Protein AF-A0A5K0VU49-F1 (afdb_monomer_lite)

Structure (mmCIF, N/CA/C/O backbone):
data_AF-A0A5K0VU49-F1
#
_entry.id   AF-A0A5K0VU49-F1
#
loop_
_atom_site.group_PDB
_atom_site.id
_atom_site.type_symbol
_atom_site.label_atom_id
_atom_site.label_alt_id
_atom_site.label_comp_id
_atom_site.label_asym_id
_atom_site.label_entity_id
_atom_site.label_seq_id
_atom_site.pdbx_PDB_ins_code
_atom_site.Cartn_x
_atom_site.Cartn_y
_atom_site.Cartn_z
_atom_site.occupancy
_atom_site.B_iso_or_equiv
_atom_site.auth_seq_id
_atom_site.auth_comp_id
_atom_site.auth_asym_id
_atom_site.auth_atom_id
_atom_site.pdbx_PDB_model_num
ATOM 1 N N . LEU A 1 1 ? 10.914 0.642 -5.212 1.00 86.69 1 LEU A N 1
ATOM 2 C CA . LEU A 1 1 ? 10.583 2.073 -5.429 1.00 86.69 1 LEU A CA 1
ATOM 3 C C . LEU A 1 1 ? 11.825 2.931 -5.626 1.00 86.69 1 LEU A C 1
ATOM 5 O O . LEU A 1 1 ? 11.780 3.834 -6.443 1.00 86.69 1 LEU A O 1
ATOM 9 N N . LEU A 1 2 ? 12.920 2.655 -4.918 1.00 93.50 2 LEU A N 1
ATOM 10 C CA . LEU A 1 2 ? 14.134 3.474 -4.963 1.00 93.50 2 LEU A CA 1
ATOM 11 C C . LEU A 1 2 ? 15.184 2.939 -5.942 1.00 93.50 2 LEU A C 1
ATOM 13 O O . LEU A 1 2 ? 16.372 3.076 -5.676 1.00 93.50 2 LEU A O 1
ATOM 17 N N . GLU A 1 3 ? 14.757 2.302 -7.041 1.00 95.50 3 GLU A N 1
ATOM 18 C CA . GLU A 1 3 ? 15.752 1.938 -8.049 1.00 95.50 3 GLU A CA 1
ATOM 19 C C . GLU A 1 3 ? 16.237 3.185 -8.789 1.00 95.50 3 GLU A C 1
ATOM 21 O O . GLU A 1 3 ? 15.426 4.048 -9.154 1.00 95.50 3 GLU A O 1
ATOM 26 N N . VAL A 1 4 ? 17.550 3.280 -8.980 1.00 96.00 4 VAL A N 1
ATOM 27 C CA . VAL A 1 4 ? 18.230 4.423 -9.592 1.00 96.00 4 VAL A CA 1
ATOM 28 C C . VAL A 1 4 ? 17.819 4.546 -11.050 1.00 96.00 4 VAL A C 1
ATOM 30 O O . VAL A 1 4 ? 17.419 5.627 -11.480 1.00 96.00 4 VAL A O 1
ATOM 33 N N . ASP A 1 5 ? 17.844 3.436 -11.787 1.00 96.19 5 ASP A N 1
ATOM 34 C CA . ASP A 1 5 ? 17.329 3.403 -13.149 1.00 96.19 5 ASP A CA 1
ATOM 35 C C . ASP A 1 5 ? 15.784 3.458 -13.136 1.00 96.19 5 ASP A C 1
ATOM 37 O O . ASP A 1 5 ? 15.120 2.572 -12.587 1.00 96.19 5 ASP A O 1
ATOM 41 N N . PRO A 1 6 ? 15.169 4.493 -13.740 1.00 93.00 6 PRO A N 1
ATOM 42 C CA . PRO A 1 6 ? 13.721 4.653 -13.731 1.00 93.00 6 PRO A CA 1
ATOM 43 C C . PRO A 1 6 ? 12.995 3.576 -14.543 1.00 93.00 6 PRO A C 1
ATOM 45 O O . PRO A 1 6 ? 11.828 3.306 -14.267 1.00 93.00 6 PRO A O 1
ATOM 48 N N . SER A 1 7 ? 13.652 2.952 -15.526 1.00 94.88 7 SER A N 1
ATOM 49 C CA . SER A 1 7 ? 13.013 1.945 -16.378 1.00 94.88 7 SER A CA 1
ATOM 50 C C . SER A 1 7 ? 12.831 0.599 -15.664 1.00 94.88 7 SER A C 1
ATOM 52 O O . SER A 1 7 ? 11.812 -0.073 -15.853 1.00 94.88 7 SER A O 1
ATOM 54 N N . SER A 1 8 ? 13.752 0.248 -14.765 1.00 94.12 8 SER A N 1
ATOM 55 C CA . SER A 1 8 ? 13.678 -0.937 -13.899 1.00 94.12 8 SER A CA 1
ATOM 56 C C . SER A 1 8 ? 12.938 -0.702 -12.576 1.00 94.12 8 SER A C 1
ATOM 58 O O . SER A 1 8 ? 12.571 -1.657 -11.886 1.00 94.12 8 SER A O 1
ATOM 60 N N . ARG A 1 9 ? 12.660 0.555 -12.214 1.00 96.50 9 ARG A N 1
ATOM 61 C CA . ARG A 1 9 ? 11.947 0.910 -10.9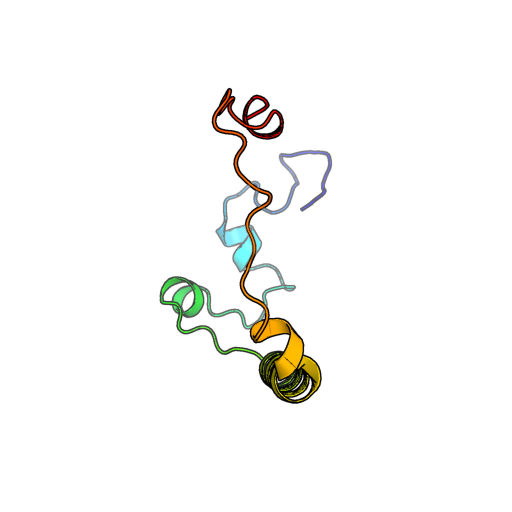82 1.00 96.50 9 ARG A CA 1
ATOM 62 C C . ARG A 1 9 ? 10.528 0.332 -10.947 1.00 96.50 9 ARG A C 1
ATOM 64 O O . ARG A 1 9 ? 9.746 0.497 -11.877 1.00 96.50 9 ARG A O 1
ATOM 71 N N . LEU A 1 10 ? 10.151 -0.266 -9.813 1.00 96.25 10 LEU A N 1
ATOM 72 C CA . LEU A 1 10 ? 8.765 -0.682 -9.554 1.00 96.25 10 LEU A CA 1
ATOM 73 C C . LEU A 1 10 ? 7.794 0.488 -9.799 1.00 96.25 10 LEU A C 1
ATOM 75 O O . LEU A 1 10 ? 7.985 1.562 -9.230 1.00 96.25 10 LEU A O 1
ATOM 79 N N . GLY A 1 11 ? 6.766 0.267 -10.619 1.00 95.44 11 GLY A N 1
ATOM 80 C CA . GLY A 1 11 ? 5.864 1.319 -11.095 1.00 95.44 11 GLY A CA 1
ATOM 81 C C . GLY A 1 11 ? 6.154 1.810 -12.516 1.00 95.44 11 GLY A C 1
ATOM 82 O O . GLY A 1 11 ? 5.285 2.443 -13.108 1.00 95.44 11 GLY A O 1
ATOM 83 N N . SER A 1 12 ? 7.304 1.471 -13.115 1.00 95.12 12 SER A N 1
ATOM 84 C CA . SER A 1 12 ? 7.654 1.891 -14.486 1.00 95.12 12 SER A CA 1
ATOM 85 C C . SER A 1 12 ? 6.683 1.374 -15.555 1.00 95.12 12 SER A C 1
ATOM 87 O O . SER A 1 12 ? 6.552 1.966 -16.622 1.00 95.12 12 SER A O 1
ATOM 89 N N . ARG A 1 13 ? 5.955 0.293 -15.251 1.00 93.06 13 ARG A N 1
ATOM 90 C CA . ARG A 1 13 ? 4.926 -0.319 -16.110 1.00 93.06 13 ARG A CA 1
ATOM 91 C C . ARG A 1 13 ? 3.499 0.059 -15.689 1.00 93.06 13 ARG A C 1
ATOM 93 O O . ARG A 1 13 ? 2.554 -0.626 -16.064 1.00 93.06 13 ARG A O 1
ATOM 100 N N . GLY A 1 14 ? 3.350 1.119 -14.895 1.00 94.75 14 GLY A N 1
ATOM 101 C CA . GLY A 1 14 ? 2.074 1.599 -14.372 1.00 94.75 14 GLY A CA 1
ATOM 102 C C . GLY A 1 14 ? 1.773 1.135 -12.946 1.00 94.75 14 GLY A C 1
ATOM 103 O O . GLY A 1 14 ? 2.485 0.311 -12.358 1.00 94.75 14 GLY A O 1
ATOM 104 N N . ALA A 1 15 ? 0.689 1.683 -12.390 1.00 94.44 15 ALA A N 1
ATOM 105 C CA . ALA A 1 15 ? 0.295 1.488 -10.995 1.00 94.44 15 ALA A CA 1
ATOM 106 C C . ALA A 1 15 ? -0.010 0.022 -10.652 1.00 94.44 15 ALA A C 1
ATOM 108 O O . ALA A 1 15 ? 0.265 -0.406 -9.533 1.00 94.44 15 ALA A O 1
ATOM 109 N N . ASP A 1 16 ? -0.497 -0.766 -11.612 1.00 94.94 16 ASP A N 1
ATOM 110 C CA . ASP A 1 16 ? -0.828 -2.177 -11.387 1.00 94.94 16 ASP A CA 1
ATOM 111 C C . ASP A 1 16 ? 0.390 -2.997 -10.952 1.00 94.94 16 ASP A C 1
ATOM 113 O O . ASP A 1 16 ? 0.266 -3.862 -10.090 1.00 94.94 16 ASP A O 1
ATOM 117 N N . SER A 1 17 ? 1.587 -2.655 -11.445 1.00 94.50 17 SER A N 1
ATOM 118 C CA . SER A 1 17 ? 2.83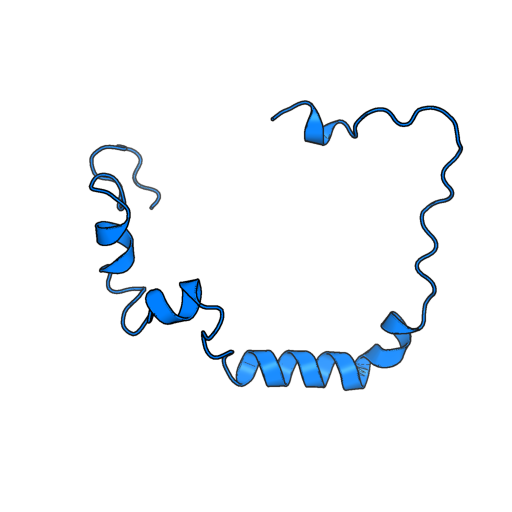3 -3.307 -11.016 1.00 94.50 17 SER A CA 1
ATOM 119 C C . SER A 1 17 ? 3.161 -3.072 -9.538 1.00 94.50 17 SER A C 1
ATOM 121 O O . SER A 1 17 ? 3.760 -3.929 -8.892 1.00 94.50 17 SER A O 1
ATOM 123 N N . VAL A 1 18 ? 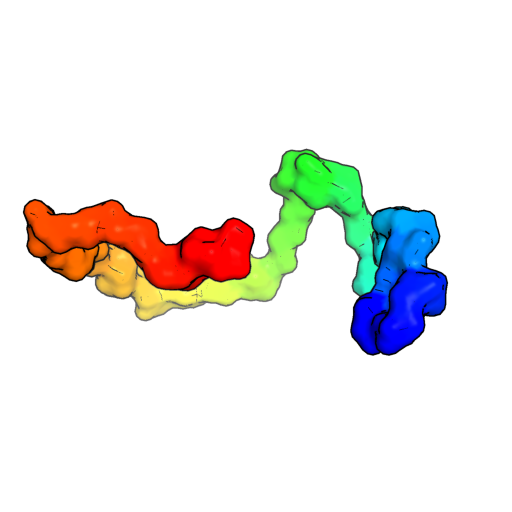2.751 -1.925 -8.987 1.00 95.94 18 VAL A N 1
ATOM 124 C CA . VAL A 1 18 ? 2.885 -1.620 -7.558 1.00 95.94 18 VAL A CA 1
ATOM 125 C C . VAL A 1 18 ? 1.813 -2.369 -6.777 1.00 95.94 18 VAL A C 1
ATOM 127 O O . VAL A 1 18 ? 2.130 -3.034 -5.795 1.00 95.94 18 VAL A O 1
ATOM 130 N N . LYS A 1 19 ? 0.561 -2.313 -7.248 1.00 95.12 19 LYS A N 1
ATOM 131 C CA . LYS A 1 19 ? -0.592 -2.946 -6.596 1.00 95.12 19 LYS A CA 1
ATOM 132 C C . LYS A 1 19 ? -0.446 -4.460 -6.452 1.00 95.12 19 LYS A C 1
ATOM 134 O O . LYS A 1 19 ? -0.888 -5.014 -5.453 1.00 95.12 19 LYS A O 1
ATOM 139 N N . SER A 1 20 ? 0.187 -5.117 -7.425 1.00 94.69 20 SER A N 1
ATOM 140 C CA . SER A 1 20 ? 0.417 -6.566 -7.425 1.00 94.69 20 SER A CA 1
ATOM 141 C C . SER A 1 20 ? 1.681 -7.005 -6.673 1.00 94.69 20 SER A C 1
ATOM 143 O O . SER A 1 20 ? 2.015 -8.189 -6.680 1.00 94.69 20 SER A O 1
ATOM 145 N N . HIS A 1 21 ? 2.450 -6.0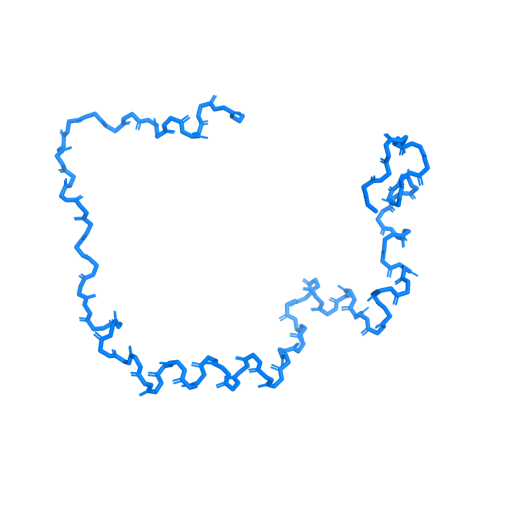81 -6.091 1.00 96.50 21 HIS A N 1
ATOM 146 C CA . HIS A 1 21 ? 3.689 -6.419 -5.393 1.00 96.50 21 HIS A CA 1
ATOM 147 C C . HIS A 1 21 ? 3.395 -7.135 -4.064 1.00 96.50 21 HIS A C 1
ATOM 149 O O . HIS A 1 21 ? 2.468 -6.762 -3.351 1.00 96.50 21 HIS A O 1
ATOM 155 N N . GLN A 1 22 ? 4.226 -8.112 -3.677 1.00 96.31 22 GLN A N 1
ATOM 156 C CA . GLN A 1 22 ? 3.987 -8.968 -2.499 1.00 96.31 22 GLN A CA 1
ATOM 157 C C . GLN A 1 22 ? 3.807 -8.199 -1.183 1.00 96.31 22 GLN A C 1
ATOM 159 O O . GLN A 1 22 ? 3.100 -8.659 -0.292 1.00 96.31 22 GLN A O 1
ATOM 164 N N . TRP A 1 23 ? 4.412 -7.017 -1.069 1.00 95.75 23 TRP A N 1
ATOM 165 C CA . TRP A 1 23 ? 4.222 -6.135 0.086 1.00 95.75 23 TRP A CA 1
ATOM 166 C C . TRP A 1 23 ? 2.755 -5.718 0.287 1.00 95.75 23 TRP A C 1
ATOM 168 O O . TRP A 1 23 ? 2.317 -5.568 1.419 1.00 95.75 23 TRP A O 1
ATOM 178 N N . PHE A 1 24 ? 1.988 -5.590 -0.799 1.00 94.19 24 PHE A N 1
ATOM 179 C CA . PHE A 1 24 ? 0.566 -5.239 -0.784 1.00 94.19 24 PHE A CA 1
ATOM 180 C C . PHE A 1 24 ? -0.353 -6.470 -0.857 1.00 94.19 24 PHE A C 1
ATOM 182 O O . PHE A 1 24 ? -1.518 -6.361 -1.239 1.00 94.19 24 PHE A O 1
ATOM 189 N N . THR A 1 25 ? 0.146 -7.662 -0.517 1.00 93.81 25 THR A N 1
ATOM 190 C CA . THR A 1 25 ? -0.696 -8.867 -0.480 1.00 93.81 25 THR A CA 1
ATOM 191 C C . THR A 1 25 ? -1.845 -8.671 0.511 1.00 93.81 25 THR A C 1
ATOM 193 O O . THR A 1 25 ? -1.613 -8.331 1.668 1.00 93.81 25 THR A O 1
ATOM 196 N N . GLY A 1 26 ? -3.079 -8.906 0.056 1.00 91.00 26 GLY A N 1
ATOM 197 C CA . GLY A 1 26 ? -4.292 -8.735 0.864 1.00 91.00 26 GLY A CA 1
ATOM 198 C C . GLY A 1 26 ? -4.834 -7.303 0.916 1.00 91.00 26 GLY A C 1
ATOM 199 O O . GLY A 1 26 ? -5.792 -7.052 1.640 1.00 91.00 26 GLY A O 1
ATOM 200 N N . VAL A 1 27 ? -4.246 -6.363 0.167 1.00 91.69 27 VAL A N 1
ATOM 201 C CA . VAL A 1 27 ? -4.779 -5.002 0.045 1.00 91.69 27 VAL A CA 1
ATOM 202 C C . VAL A 1 27 ? -5.930 -4.971 -0.962 1.00 91.69 27 VAL A C 1
ATOM 204 O O . VAL A 1 27 ? -5.734 -5.184 -2.158 1.00 91.69 27 VAL A O 1
ATOM 207 N N . GLU A 1 28 ? -7.123 -4.630 -0.478 1.00 92.62 28 GLU A N 1
ATOM 208 C CA . GLU A 1 28 ? -8.327 -4.420 -1.289 1.00 92.62 28 GLU A CA 1
ATOM 209 C C . GLU A 1 28 ? -8.380 -2.972 -1.807 1.00 92.62 28 GLU A C 1
ATOM 211 O O . GLU A 1 28 ? -8.968 -2.074 -1.199 1.00 92.62 28 GLU A O 1
ATOM 216 N N . TRP A 1 29 ? -7.725 -2.719 -2.943 1.00 92.31 29 TRP A N 1
ATOM 217 C CA . TRP A 1 29 ? -7.581 -1.377 -3.531 1.00 92.31 29 TRP A CA 1
ATOM 218 C C . TRP A 1 29 ? -8.913 -0.678 -3.847 1.00 92.31 29 TRP A C 1
ATOM 220 O O . TRP A 1 29 ? -9.007 0.551 -3.762 1.00 92.31 29 TRP A O 1
ATOM 230 N N . ASP A 1 30 ? -9.951 -1.445 -4.180 1.00 92.88 30 ASP A N 1
ATOM 231 C CA . ASP A 1 30 ? -11.288 -0.905 -4.436 1.00 92.88 30 ASP A CA 1
ATOM 232 C C . ASP A 1 30 ? -11.935 -0.374 -3.152 1.00 92.88 30 ASP A C 1
ATOM 234 O O . ASP A 1 30 ? -12.564 0.683 -3.172 1.00 92.88 30 ASP A O 1
ATOM 238 N N . GLU A 1 31 ? -11.735 -1.049 -2.019 1.00 92.75 31 GLU A N 1
ATOM 239 C CA . GLU A 1 31 ? -12.256 -0.601 -0.724 1.00 92.75 31 GLU A CA 1
ATOM 240 C C . GLU A 1 31 ? -11.517 0.641 -0.220 1.00 92.75 31 GLU A C 1
ATOM 242 O O . GLU A 1 31 ? -12.139 1.534 0.355 1.00 92.75 31 GLU A O 1
ATOM 247 N N . ILE A 1 32 ? -10.217 0.765 -0.516 1.00 91.00 32 ILE A N 1
ATOM 248 C CA . ILE A 1 32 ? -9.464 2.009 -0.285 1.00 91.00 32 ILE A CA 1
ATOM 249 C C . ILE A 1 32 ? -10.082 3.156 -1.086 1.00 91.00 32 ILE A C 1
ATOM 251 O O . ILE A 1 32 ? -10.333 4.226 -0.536 1.00 91.00 32 ILE A O 1
ATOM 255 N N . THR A 1 33 ? -10.374 2.928 -2.368 1.00 91.62 33 THR A N 1
ATOM 256 C CA . THR A 1 33 ? -10.950 3.956 -3.249 1.00 91.62 33 THR A CA 1
ATOM 257 C C . THR A 1 33 ? -12.342 4.394 -2.784 1.00 91.62 33 THR A C 1
ATOM 259 O O . THR A 1 33 ? -12.703 5.560 -2.918 1.00 91.62 33 THR A O 1
ATOM 262 N N . LYS A 1 34 ? -13.114 3.476 -2.193 1.00 94.00 34 LYS A N 1
ATOM 263 C CA . LYS A 1 34 ? -14.436 3.753 -1.608 1.00 94.00 34 LYS A CA 1
ATOM 264 C C . LYS A 1 34 ? -14.374 4.349 -0.195 1.00 94.00 34 LYS A C 1
ATOM 266 O O . LYS A 1 34 ? -15.412 4.731 0.334 1.00 94.00 34 LYS A O 1
ATOM 271 N N . GLY A 1 35 ? -13.196 4.419 0.430 1.00 88.56 35 GLY A N 1
ATOM 272 C CA . GLY A 1 35 ? -13.042 4.870 1.818 1.00 88.56 35 GLY A CA 1
ATOM 273 C C . GLY A 1 35 ? -13.535 3.863 2.865 1.00 88.56 35 GLY A C 1
ATOM 274 O O . GLY A 1 35 ? -13.766 4.230 4.011 1.00 88.56 35 GLY A O 1
ATOM 275 N N . HIS A 1 36 ? -13.696 2.595 2.488 1.00 90.19 36 HIS A N 1
ATOM 276 C CA . HIS A 1 36 ? -14.189 1.517 3.352 1.00 90.19 36 HIS A CA 1
ATOM 277 C C . HIS A 1 36 ? -13.073 0.617 3.897 1.00 90.19 36 HIS A C 1
ATOM 279 O O . HIS A 1 36 ? -13.348 -0.403 4.528 1.00 90.19 36 HIS A O 1
ATOM 285 N N . SER A 1 37 ? -11.807 0.970 3.657 1.00 83.44 37 SER A N 1
ATOM 286 C CA . SER A 1 37 ? -10.676 0.185 4.148 1.00 83.44 37 SER A CA 1
ATOM 287 C C . SER A 1 37 ? -10.725 0.060 5.679 1.00 83.44 37 SER A C 1
ATOM 289 O O . SER A 1 37 ? -10.774 1.083 6.369 1.00 83.44 37 SER A O 1
ATOM 291 N N . PRO A 1 38 ? -10.674 -1.164 6.236 1.00 83.25 38 PRO A N 1
ATOM 292 C CA . PRO A 1 38 ? -10.726 -1.361 7.676 1.00 83.25 38 PRO A CA 1
ATOM 293 C C . PRO A 1 38 ? -9.493 -0.749 8.344 1.00 83.25 38 PRO A C 1
ATOM 295 O O . PRO A 1 38 ? -8.363 -0.907 7.878 1.00 83.25 38 PRO A O 1
ATOM 298 N N . VAL A 1 39 ? -9.712 -0.064 9.465 1.00 84.75 39 VAL A N 1
ATOM 299 C CA . VAL A 1 39 ? -8.624 0.444 10.302 1.00 84.75 39 VAL A CA 1
ATOM 300 C C . VAL A 1 39 ? -8.121 -0.703 11.183 1.00 84.75 39 VAL A C 1
ATOM 302 O O . VAL A 1 39 ? -8.935 -1.335 11.863 1.00 84.75 39 VAL A O 1
ATOM 305 N N . PRO A 1 40 ? -6.807 -0.991 11.213 1.00 89.44 40 PRO A N 1
ATOM 306 C CA . PRO A 1 40 ? -6.271 -2.031 12.082 1.00 89.44 40 PRO A CA 1
ATOM 307 C C . PRO A 1 40 ? -6.628 -1.778 13.559 1.00 89.44 40 PRO A C 1
ATOM 309 O O . PRO A 1 40 ? -6.509 -0.636 14.019 1.00 89.44 40 PRO A O 1
ATOM 312 N N . PRO A 1 41 ? -6.998 -2.815 14.338 1.00 91.75 41 PRO A N 1
ATOM 313 C CA . PRO A 1 41 ? -7.402 -2.653 15.737 1.00 91.75 41 PRO A CA 1
ATOM 314 C C . PRO A 1 41 ? -6.352 -1.964 16.613 1.00 91.75 41 PRO A C 1
ATOM 316 O O . PRO A 1 41 ? -6.701 -1.223 17.529 1.00 91.75 41 PRO A O 1
ATOM 319 N N . GLU A 1 42 ? -5.066 -2.167 16.319 1.00 94.31 42 GLU A N 1
ATOM 320 C CA . GLU A 1 42 ? -3.953 -1.500 17.004 1.00 94.31 42 GLU A CA 1
ATOM 321 C C . GLU A 1 42 ? -4.037 0.027 16.882 1.00 94.31 42 GLU A C 1
ATOM 323 O O . GLU A 1 42 ? -3.848 0.742 17.865 1.00 94.31 42 GLU A O 1
ATOM 328 N N . ILE A 1 43 ? -4.371 0.534 15.692 1.00 93.06 43 ILE A N 1
ATOM 329 C CA . ILE A 1 43 ? -4.481 1.971 15.437 1.00 93.06 43 ILE A CA 1
ATOM 330 C C . ILE A 1 43 ? -5.663 2.550 16.209 1.00 93.06 43 ILE A C 1
ATOM 332 O O . ILE A 1 43 ? -5.504 3.566 16.880 1.00 93.06 43 ILE A O 1
ATOM 336 N N . VAL A 1 44 ? -6.817 1.873 16.182 1.00 94.38 44 VAL A N 1
ATOM 337 C CA . VAL A 1 44 ? -7.997 2.271 16.969 1.00 94.38 44 VAL A CA 1
ATOM 338 C C . VAL A 1 44 ? -7.665 2.286 18.463 1.00 94.38 44 VAL A C 1
ATOM 340 O O . VAL A 1 44 ? -7.965 3.254 19.155 1.00 94.38 44 VAL A O 1
ATOM 343 N N . SER A 1 45 ? -6.976 1.252 18.948 1.00 95.38 45 SER A N 1
ATOM 344 C CA . SER A 1 45 ? -6.570 1.133 20.352 1.00 95.38 45 SER A CA 1
ATOM 345 C C . SER A 1 45 ? -5.625 2.261 20.762 1.00 95.38 45 SER A C 1
ATOM 347 O O . SER A 1 45 ? -5.794 2.857 21.822 1.00 95.38 45 SER A O 1
ATOM 349 N N . ARG A 1 46 ? -4.655 2.600 19.903 1.00 94.69 46 ARG A N 1
ATOM 350 C CA . ARG A 1 46 ? -3.706 3.692 20.142 1.00 94.69 46 ARG A CA 1
ATOM 351 C C . ARG A 1 46 ? -4.388 5.059 20.153 1.00 94.69 46 ARG A C 1
ATOM 353 O O . ARG A 1 46 ? -4.032 5.892 20.980 1.00 94.69 46 ARG A O 1
ATOM 360 N N . ILE A 1 47 ? -5.358 5.284 19.264 1.00 93.31 47 ILE A N 1
ATOM 361 C CA . ILE A 1 47 ? -6.157 6.517 19.238 1.00 93.31 47 ILE A CA 1
ATOM 362 C C . ILE A 1 47 ? -6.973 6.638 20.524 1.00 93.31 47 ILE A C 1
ATOM 364 O O . ILE A 1 47 ? -6.889 7.667 21.186 1.00 93.31 47 ILE A O 1
ATOM 368 N N . ASN A 1 48 ? -7.701 5.588 20.911 1.00 94.00 48 ASN A N 1
ATOM 369 C CA . ASN A 1 48 ? -8.512 5.600 22.130 1.00 94.00 48 ASN A CA 1
ATOM 370 C C . ASN A 1 48 ? -7.650 5.847 23.370 1.00 94.00 48 ASN A C 1
ATOM 372 O O . ASN A 1 48 ? -7.951 6.746 24.147 1.00 94.00 48 ASN A O 1
ATOM 376 N N . TYR A 1 49 ? -6.523 5.138 23.496 1.00 93.94 49 TYR A N 1
ATOM 377 C CA . TYR A 1 49 ? -5.566 5.365 24.579 1.00 93.94 49 TYR A CA 1
ATOM 378 C C . TYR A 1 49 ? -5.092 6.822 24.626 1.00 93.94 49 TYR A C 1
ATOM 380 O O . TYR A 1 49 ? -5.033 7.420 25.698 1.00 93.94 49 TYR A O 1
ATOM 388 N N . TYR A 1 50 ? -4.750 7.409 23.477 1.00 91.75 50 TYR A N 1
ATOM 389 C CA . TYR A 1 50 ? -4.305 8.797 23.428 1.00 91.75 50 TYR A CA 1
ATOM 390 C C . TYR A 1 50 ? -5.412 9.757 23.879 1.00 91.75 50 TYR A C 1
ATOM 392 O O . TYR A 1 50 ? -5.168 10.571 24.763 1.00 91.75 50 TYR A O 1
ATOM 400 N N . VAL A 1 51 ? -6.624 9.611 23.338 1.00 90.50 51 VAL A N 1
ATOM 401 C CA . VAL A 1 51 ? -7.788 10.447 23.676 1.00 90.50 51 VAL A CA 1
ATOM 402 C C . VAL A 1 51 ? -8.140 10.351 25.162 1.00 90.50 51 VAL A C 1
ATOM 404 O O . VAL A 1 51 ? -8.407 11.368 25.792 1.00 90.50 51 VAL A O 1
ATOM 407 N N . GLU A 1 52 ? -8.103 9.152 25.739 1.00 91.12 52 GLU A N 1
ATOM 408 C CA . GLU A 1 52 ? -8.412 8.927 27.155 1.00 91.12 52 GLU A CA 1
ATOM 409 C C . GLU A 1 52 ? -7.364 9.537 28.098 1.00 91.12 52 GLU A C 1
ATOM 411 O O . GLU A 1 52 ? -7.716 10.010 29.176 1.00 91.12 52 GLU A O 1
ATOM 416 N N . ASN A 1 53 ? -6.084 9.549 27.704 1.00 90.06 53 ASN A N 1
ATOM 417 C CA . ASN A 1 53 ? -4.985 10.012 28.561 1.00 90.06 53 ASN A CA 1
ATOM 418 C C . ASN A 1 53 ? -4.548 11.467 28.302 1.00 90.06 53 ASN A C 1
ATOM 420 O O . ASN A 1 53 ? -3.862 12.037 29.145 1.00 90.06 53 ASN A O 1
ATOM 424 N N . HIS A 1 54 ? -4.922 12.061 27.163 1.00 82.38 54 HIS A N 1
ATOM 425 C CA . HIS A 1 54 ? -4.516 13.415 26.741 1.00 82.38 54 HIS A CA 1
ATOM 426 C C . HIS A 1 54 ? -5.718 14.315 26.416 1.00 82.38 54 HIS A C 1
ATOM 428 O O . HIS A 1 54 ? -5.600 15.264 25.643 1.00 82.38 54 HIS A O 1
ATOM 434 N N . ALA A 1 55 ? -6.889 14.047 27.003 1.00 67.50 55 ALA A N 1
ATOM 435 C CA . ALA A 1 55 ? -8.088 14.864 26.788 1.00 67.50 55 ALA A CA 1
ATOM 436 C C . ALA A 1 55 ? -7.855 16.363 27.084 1.00 67.50 55 ALA A C 1
ATOM 438 O O . ALA A 1 55 ? -8.439 17.219 26.423 1.00 67.50 55 ALA A O 1
ATOM 439 N N . GLU A 1 56 ? -6.953 16.677 28.019 1.00 67.31 56 GLU A N 1
ATOM 440 C CA . GLU A 1 56 ? -6.598 18.045 28.416 1.00 67.31 56 GLU A CA 1
ATOM 441 C C . GLU A 1 56 ? -5.857 18.840 27.317 1.00 67.31 56 GLU A C 1
ATOM 443 O O . GLU A 1 56 ? -5.942 20.068 27.295 1.00 67.31 56 GLU A O 1
ATOM 448 N N . ASP A 1 57 ? -5.202 18.168 26.358 1.00 60.75 57 ASP A N 1
ATOM 449 C CA . ASP A 1 57 ? -4.504 18.809 25.228 1.00 60.75 57 ASP A CA 1
ATOM 450 C C . ASP A 1 57 ? -5.471 19.231 24.101 1.00 60.75 57 ASP A C 1
ATOM 452 O O . ASP A 1 57 ? -5.162 20.121 23.308 1.00 60.75 57 ASP A O 1
ATOM 456 N N . CYS A 1 58 ? -6.668 18.633 24.036 1.00 58.38 58 CYS A N 1
ATOM 457 C CA . CYS A 1 58 ? -7.736 19.026 23.105 1.00 58.38 58 CYS A CA 1
ATOM 458 C C . CYS A 1 58 ? -8.623 20.165 23.641 1.00 58.38 58 CYS A C 1
ATOM 460 O O . CYS A 1 58 ? -9.402 20.743 22.882 1.00 58.38 58 CYS A O 1
ATOM 462 N N . SER A 1 59 ? -8.508 20.490 24.930 1.00 60.66 59 SER A N 1
ATOM 463 C CA . SER A 1 59 ? -9.255 21.556 25.612 1.00 60.66 59 SER A 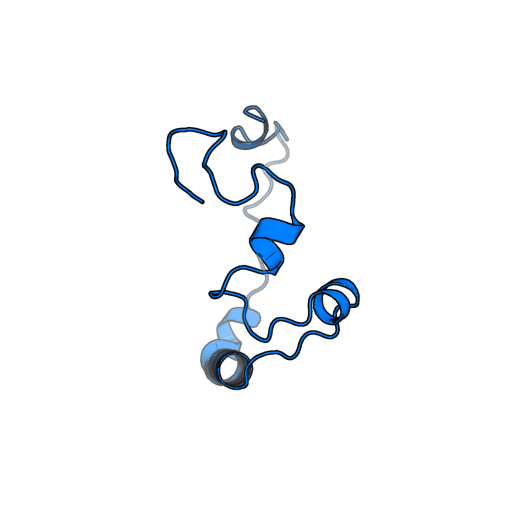CA 1
ATOM 464 C C . SER A 1 59 ? -8.641 22.941 25.422 1.00 60.66 59 SER A C 1
ATOM 466 O O . SER A 1 59 ? -9.261 23.950 25.769 1.00 60.66 59 SER A O 1
ATOM 468 N N . LEU A 1 60 ? -7.405 23.012 24.921 1.00 57.78 60 LEU A N 1
ATOM 469 C CA . LEU A 1 60 ? -6.730 24.282 24.719 1.00 57.78 60 LEU A CA 1
ATOM 470 C C . LEU A 1 60 ? -7.349 24.976 23.504 1.00 57.78 60 LEU A C 1
ATOM 472 O O . LEU A 1 60 ? -7.370 24.392 22.416 1.00 57.78 60 LEU A O 1
ATOM 476 N N . PRO A 1 61 ? -7.841 26.223 23.633 1.00 60.12 61 PRO A N 1
ATOM 477 C CA . PRO A 1 61 ? -8.139 27.001 22.449 1.00 60.12 61 PRO A CA 1
ATOM 478 C C . PRO A 1 61 ? -6.853 27.055 21.629 1.00 60.12 61 PRO A C 1
ATOM 480 O O . PRO A 1 61 ? -5.810 27.481 22.129 1.00 60.12 61 PRO A O 1
ATOM 483 N N . PHE A 1 62 ? -6.921 26.600 20.379 1.00 57.03 62 PHE A N 1
ATOM 484 C CA . PHE A 1 62 ? -5.901 26.922 19.396 1.00 57.03 62 PHE A CA 1
ATOM 485 C C . PHE A 1 62 ? -5.849 28.447 19.343 1.00 57.03 62 PHE A C 1
ATOM 487 O O . PHE A 1 62 ? -6.741 29.084 18.786 1.00 57.03 62 PHE A O 1
ATOM 494 N N . VAL A 1 63 ? -4.869 29.039 20.020 1.00 56.91 63 VAL A N 1
ATOM 495 C CA . VAL A 1 63 ? -4.528 30.443 19.846 1.00 56.91 63 VAL A CA 1
ATOM 496 C C . VAL A 1 63 ? -3.693 30.443 18.574 1.00 56.91 63 VAL A C 1
ATOM 498 O O . VAL A 1 63 ? -2.527 30.045 18.644 1.00 56.91 63 VAL A O 1
ATOM 501 N N . PRO A 1 64 ? -4.253 30.795 17.396 1.00 56.78 64 PRO A N 1
ATOM 502 C CA . PRO A 1 64 ? -3.396 31.071 16.257 1.00 56.78 64 PRO A CA 1
ATOM 503 C C . PRO A 1 64 ? -2.354 32.091 16.730 1.00 56.78 64 PRO A C 1
ATOM 505 O O . PRO A 1 64 ? -2.735 33.024 17.452 1.00 56.78 64 PRO A O 1
ATOM 508 N N . PRO A 1 65 ? -1.058 31.930 16.396 1.00 53.03 65 PRO A N 1
ATOM 509 C CA . PRO A 1 65 ? -0.093 32.990 16.651 1.00 53.03 65 PRO A CA 1
ATOM 510 C C . PRO A 1 65 ? -0.705 34.263 16.077 1.00 53.03 65 PRO A C 1
ATOM 512 O O . PRO A 1 65 ? -1.126 34.254 14.918 1.00 53.03 65 PRO A O 1
ATOM 515 N N . ALA A 1 66 ? -0.896 35.271 16.937 1.00 50.62 66 ALA A N 1
ATOM 516 C CA . ALA A 1 66 ? -1.651 36.470 16.609 1.00 50.62 66 ALA A CA 1
ATOM 517 C C . ALA A 1 66 ? -1.218 36.944 15.224 1.00 50.62 66 ALA A C 1
ATOM 519 O O . ALA A 1 66 ? -0.040 37.231 15.013 1.00 50.62 66 ALA A O 1
ATOM 520 N N . THR A 1 67 ? -2.155 36.924 14.277 1.00 50.34 67 THR A N 1
ATOM 521 C CA . THR A 1 67 ? -1.939 37.464 12.944 1.00 50.34 67 THR A CA 1
ATOM 522 C C . THR A 1 67 ? -1.704 38.952 13.149 1.00 50.34 67 THR A C 1
ATOM 524 O O . THR A 1 67 ? -2.659 39.718 13.277 1.00 50.34 67 THR A O 1
ATOM 527 N N . ASP A 1 68 ? -0.439 39.354 13.266 1.00 49.25 68 ASP A N 1
ATOM 528 C CA . ASP A 1 68 ? -0.074 40.729 12.987 1.00 49.25 68 ASP A CA 1
ATOM 529 C C . ASP A 1 68 ? -0.498 40.941 11.539 1.00 49.25 68 ASP A C 1
ATOM 531 O O . ASP A 1 68 ? -0.044 40.258 10.620 1.00 49.25 68 ASP A O 1
ATOM 535 N N . SER A 1 69 ? -1.530 41.754 11.370 1.00 55.88 69 SER A N 1
ATOM 536 C CA . SER A 1 69 ? -2.247 41.975 10.123 1.00 55.88 69 SER A CA 1
ATOM 537 C C . SER A 1 69 ? -1.426 42.850 9.171 1.00 55.88 69 SER A C 1
ATOM 539 O O . SER A 1 69 ? -1.902 43.872 8.681 1.00 55.88 69 SER A O 1
ATOM 541 N N . GLY A 1 70 ? -0.180 42.455 8.932 1.00 52.28 70 GLY A N 1
ATOM 542 C CA . GLY A 1 70 ? 0.760 43.073 8.020 1.00 52.28 70 GLY A CA 1
ATOM 543 C C . GLY A 1 70 ? 1.515 41.977 7.286 1.00 52.28 70 GLY A C 1
ATOM 544 O O . GLY A 1 70 ? 2.384 41.338 7.861 1.00 52.28 70 GLY A O 1
ATOM 545 N N . ASP A 1 71 ? 1.170 41.807 6.012 1.00 55.25 71 ASP A N 1
ATOM 546 C CA . ASP A 1 71 ? 1.848 40.950 5.035 1.00 55.25 71 ASP A CA 1
ATOM 547 C C . ASP A 1 71 ? 1.548 39.440 5.143 1.00 55.25 71 ASP A C 1
ATOM 549 O O . ASP A 1 71 ? 2.342 38.627 5.610 1.00 55.25 71 ASP A O 1
ATOM 553 N N . LEU A 1 72 ? 0.373 39.046 4.633 1.00 51.22 72 LEU A N 1
ATOM 554 C CA . LEU A 1 72 ? 0.093 37.664 4.220 1.00 51.22 72 LEU A CA 1
ATOM 555 C C . LEU A 1 72 ? 0.869 37.356 2.928 1.00 51.22 72 LEU A C 1
ATOM 557 O O . LEU A 1 72 ? 0.277 37.109 1.877 1.00 51.22 72 LEU A O 1
ATOM 561 N N . GLY A 1 73 ? 2.197 37.416 3.004 1.00 54.16 73 GLY A N 1
ATOM 562 C CA . GLY A 1 73 ? 3.059 36.783 2.023 1.00 54.16 73 GLY A CA 1
ATOM 563 C C . GLY A 1 73 ? 2.817 35.282 2.089 1.00 54.16 73 GLY A C 1
ATOM 564 O O . GLY A 1 73 ? 2.718 34.702 3.175 1.00 54.16 73 GLY A O 1
ATOM 565 N N . THR A 1 74 ? 2.657 34.660 0.926 1.00 66.50 74 THR A N 1
ATOM 566 C CA . THR A 1 74 ? 2.725 33.210 0.775 1.00 66.50 74 THR A CA 1
ATOM 567 C C . THR A 1 74 ? 3.891 32.694 1.618 1.00 66.50 74 THR A C 1
ATOM 569 O O . THR A 1 74 ? 4.984 33.253 1.538 1.00 66.50 74 THR A O 1
ATOM 572 N N . PRO A 1 75 ? 3.684 31.702 2.494 1.00 67.81 75 PRO A N 1
ATOM 573 C CA . PRO A 1 75 ? 4.789 31.215 3.298 1.00 67.81 75 PRO A CA 1
ATOM 574 C C . PRO A 1 75 ? 5.844 30.599 2.364 1.00 67.81 75 PRO A C 1
ATOM 576 O O . PRO A 1 75 ? 5.474 29.827 1.486 1.00 67.81 75 PRO A O 1
ATOM 579 N N . GLU A 1 76 ? 7.129 30.931 2.560 1.00 64.38 76 GLU A N 1
ATOM 580 C CA . GLU A 1 76 ? 8.246 30.631 1.628 1.00 64.38 76 GLU A CA 1
ATOM 581 C C . GLU A 1 76 ? 8.297 29.173 1.136 1.00 64.38 76 GLU A C 1
ATOM 583 O O . GLU A 1 76 ? 8.731 28.900 0.025 1.00 64.38 76 GLU A O 1
ATOM 588 N N . TRP A 1 77 ? 7.811 28.212 1.928 1.00 70.06 77 TRP A N 1
ATOM 589 C CA . TRP A 1 77 ? 7.743 26.802 1.521 1.00 70.06 77 TRP A CA 1
ATOM 590 C C . TRP A 1 77 ? 6.801 26.532 0.336 1.00 70.06 77 TRP A C 1
ATOM 592 O O . TRP A 1 77 ? 6.885 25.464 -0.267 1.00 70.06 77 TRP A O 1
ATOM 602 N N . LEU A 1 78 ? 5.881 27.454 0.037 1.00 60.91 78 LEU A N 1
ATOM 603 C CA . LEU A 1 78 ? 4.932 27.367 -1.071 1.00 60.91 78 LEU A CA 1
ATOM 604 C C . LEU A 1 78 ? 5.481 27.983 -2.368 1.00 60.91 78 LEU A C 1
ATOM 606 O O . LEU A 1 78 ? 4.898 27.750 -3.422 1.00 60.91 78 LEU A O 1
ATOM 610 N N . ASP A 1 79 ? 6.572 28.752 -2.303 1.00 65.12 79 ASP A N 1
ATOM 611 C CA . ASP A 1 79 ? 7.180 29.382 -3.484 1.00 65.12 79 ASP A CA 1
ATOM 612 C C . ASP A 1 79 ? 8.066 28.404 -4.286 1.00 65.12 79 ASP A C 1
ATOM 614 O O . ASP A 1 79 ? 8.377 28.661 -5.448 1.00 65.12 79 ASP A O 1
ATOM 618 N N . ASP A 1 80 ? 8.425 27.258 -3.695 1.00 65.12 80 ASP A N 1
ATOM 619 C CA . ASP A 1 80 ? 9.308 26.239 -4.285 1.00 65.12 80 ASP A CA 1
ATOM 620 C C . ASP A 1 80 ? 8.564 25.069 -4.984 1.00 65.12 80 ASP A C 1
ATOM 622 O O . ASP A 1 80 ? 9.182 24.043 -5.299 1.00 65.12 80 ASP A O 1
ATOM 626 N N . TRP A 1 81 ? 7.250 25.187 -5.235 1.00 57.56 81 TRP A N 1
ATOM 627 C CA . TRP A 1 81 ? 6.426 24.167 -5.919 1.00 57.56 81 TRP A CA 1
ATOM 628 C C . TRP A 1 81 ? 5.857 24.604 -7.271 1.00 57.56 81 TRP A C 1
ATOM 630 O O . TRP A 1 81 ? 5.309 25.721 -7.375 1.00 57.56 81 TRP A O 1
#

pLDDT: mean 81.48, std 16.5, range [49.25, 96.5]

Secondary structure (DSSP, 8-state):
---SSTTTSTTTT-HHHHHTSGGGTT--HHHHHTT-PPPPHHHHHHHHHHHHH-GGGSSS--------SS-----GGGTT-

Organism: NCBI:txid210225

Sequence (81 aa):
LLEVDPSSRLGSRGADSVKSHQWFTGVEWDEITKGHSPVPPEIVSRINYYVENHAEDCSLPFVPPATDSGDLGTPEWLDDW

R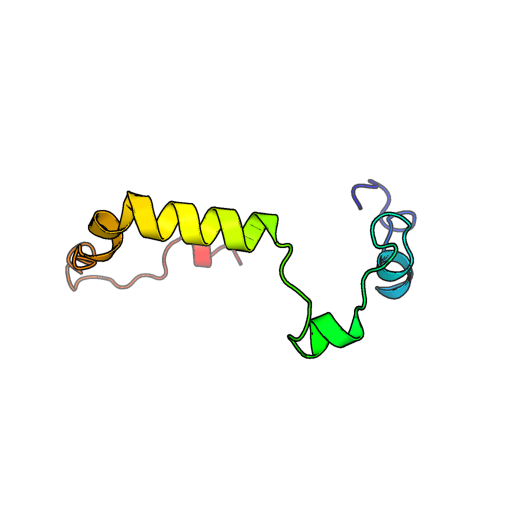adius of gyration: 21.53 Å; chains: 1; bounding box: 33×52×45 Å

Foldseek 3Di:
DPDPDLCPDQQVVHPVSVCPDPVNVPPPVVCVVVVNDDDPVVVVVVVVVCCVVPVVVVPDPPPPPPPPVPDPDPDPVVVVD